Protein AF-A0A7W2YN42-F1 (afdb_monomer_lite)

Structure (mmCIF, N/CA/C/O backbone):
data_AF-A0A7W2YN42-F1
#
_entry.id   AF-A0A7W2YN42-F1
#
loop_
_atom_site.group_PDB
_atom_site.id
_atom_site.type_symbol
_atom_site.label_atom_id
_atom_site.label_alt_id
_atom_site.label_comp_id
_atom_site.label_asym_id
_atom_site.label_entity_id
_atom_site.label_seq_id
_atom_site.pdbx_PDB_ins_code
_atom_site.Cartn_x
_atom_site.Cartn_y
_atom_site.Cartn_z
_atom_site.occupancy
_atom_site.B_iso_or_equiv
_atom_site.auth_seq_id
_atom_site.auth_comp_id
_atom_site.auth_asym_id
_atom_site.auth_atom_id
_atom_site.pdbx_PDB_model_num
ATOM 1 N N . MET A 1 1 ? -13.708 -13.237 21.641 1.00 60.94 1 MET A N 1
ATOM 2 C CA . MET A 1 1 ? -12.324 -12.948 21.205 1.00 60.94 1 MET A CA 1
ATOM 3 C C . MET A 1 1 ? -11.367 -13.890 21.914 1.00 60.94 1 MET A C 1
ATOM 5 O O . MET A 1 1 ? -11.471 -14.045 23.127 1.00 60.94 1 MET A O 1
ATOM 9 N N . THR A 1 2 ? -10.473 -14.535 21.167 1.00 72.62 2 THR A N 1
ATOM 10 C CA . THR A 1 2 ? -9.442 -15.431 21.711 1.00 72.62 2 THR A CA 1
ATOM 11 C C . THR A 1 2 ? -8.391 -14.624 22.476 1.00 72.62 2 THR A C 1
ATOM 13 O O . THR A 1 2 ? -8.043 -13.510 22.084 1.00 72.62 2 THR A O 1
ATOM 16 N N . ARG A 1 3 ? -7.863 -15.159 23.585 1.00 79.06 3 ARG A N 1
ATOM 17 C CA . ARG A 1 3 ? -6.838 -14.472 24.390 1.00 79.06 3 ARG A CA 1
ATOM 18 C C . ARG A 1 3 ? -5.620 -14.130 23.519 1.00 79.06 3 ARG A C 1
ATOM 20 O O . ARG A 1 3 ? -5.028 -15.018 22.915 1.00 79.06 3 ARG A O 1
ATOM 27 N N . GLY A 1 4 ? -5.233 -12.854 23.487 1.00 84.88 4 GLY A N 1
ATOM 28 C CA . GLY A 1 4 ? -4.108 -12.361 22.676 1.00 84.88 4 GLY A CA 1
ATOM 29 C C . GLY A 1 4 ? -4.480 -11.862 21.274 1.00 84.88 4 GLY A C 1
ATOM 30 O O . GLY A 1 4 ? -3.581 -11.451 20.536 1.00 84.88 4 GLY A O 1
ATOM 31 N N . TYR A 1 5 ? -5.771 -11.854 20.937 1.00 90.38 5 TYR A N 1
ATOM 32 C CA . TYR A 1 5 ? -6.314 -11.315 19.692 1.00 90.38 5 TYR A CA 1
ATOM 33 C C . TYR A 1 5 ? -7.274 -10.153 19.971 1.00 90.38 5 TYR A C 1
ATOM 35 O O . TYR A 1 5 ? -7.865 -10.067 21.049 1.00 90.38 5 TYR A O 1
ATOM 43 N N . THR A 1 6 ? -7.408 -9.256 19.001 1.00 91.00 6 THR A N 1
ATOM 44 C CA . THR A 1 6 ? -8.290 -8.084 19.032 1.00 91.00 6 THR A CA 1
ATOM 45 C C . THR A 1 6 ? -8.977 -7.916 17.682 1.00 91.00 6 THR A C 1
ATOM 47 O O . THR A 1 6 ? -8.509 -8.441 16.673 1.00 91.00 6 THR A O 1
ATOM 50 N N . SER A 1 7 ? -10.057 -7.145 17.657 1.00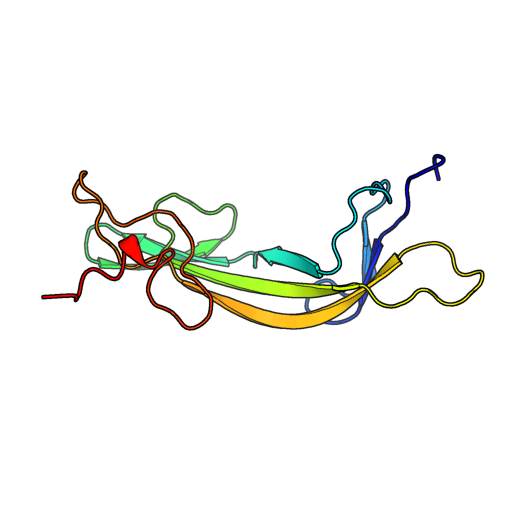 92.56 7 SER A N 1
ATOM 51 C CA . SER A 1 7 ? -10.547 -6.519 16.433 1.00 92.56 7 SER A CA 1
ATOM 52 C C . SER A 1 7 ? -9.828 -5.190 16.184 1.00 92.56 7 SER A C 1
ATOM 54 O O . SER A 1 7 ? -9.358 -4.542 17.129 1.00 92.56 7 SER A O 1
ATOM 56 N N . ILE A 1 8 ? -9.736 -4.792 14.918 1.00 94.19 8 ILE A N 1
ATOM 57 C CA . ILE A 1 8 ? -9.345 -3.456 14.472 1.00 94.19 8 ILE A CA 1
ATOM 58 C C . ILE A 1 8 ? -10.569 -2.781 13.867 1.00 94.19 8 ILE A C 1
ATOM 60 O O . ILE A 1 8 ? -11.186 -3.360 12.982 1.00 94.19 8 ILE A O 1
ATOM 64 N N . THR A 1 9 ? -10.879 -1.556 14.279 1.00 95.19 9 THR A N 1
ATOM 65 C CA . THR A 1 9 ? -11.880 -0.710 13.615 1.00 95.19 9 THR A CA 1
ATOM 66 C C . THR A 1 9 ? -11.174 0.413 12.871 1.00 95.19 9 THR A C 1
ATOM 68 O O . THR A 1 9 ? -10.413 1.174 13.476 1.00 95.19 9 THR A O 1
ATOM 71 N N . LEU A 1 10 ? -11.438 0.531 11.572 1.00 96.12 10 LEU A N 1
ATOM 72 C CA . LEU A 1 10 ? -10.942 1.628 10.748 1.00 96.12 10 LEU A CA 1
ATOM 73 C C . LEU A 1 10 ? -11.896 2.822 10.839 1.00 96.12 10 LEU A C 1
ATOM 75 O O . LEU A 1 10 ? -13.110 2.664 10.719 1.00 96.12 10 LEU A O 1
ATOM 79 N N . LYS A 1 11 ? -11.342 4.016 11.054 1.00 95.62 11 LYS A N 1
ATOM 80 C CA . LYS A 1 11 ? -12.093 5.275 11.101 1.00 95.62 11 LYS A CA 1
ATOM 81 C C . LYS A 1 11 ? -11.576 6.271 10.072 1.00 95.62 11 LYS A C 1
ATOM 83 O O . LYS A 1 11 ? -10.372 6.496 9.974 1.00 95.62 11 LYS A O 1
ATOM 88 N N . GLY A 1 12 ? -12.493 6.908 9.356 1.00 94.31 12 GLY A N 1
ATOM 89 C CA . GLY A 1 12 ? -12.211 7.841 8.272 1.00 94.31 12 GLY A CA 1
ATOM 90 C C . GLY A 1 12 ? -11.709 7.166 6.992 1.00 94.31 12 GLY A C 1
ATOM 91 O O . GLY A 1 12 ? -11.543 5.949 6.904 1.00 94.31 12 GLY A O 1
ATOM 92 N N . GLY A 1 13 ? -11.447 7.984 5.972 1.00 92.19 13 GLY A N 1
ATOM 93 C CA . GLY A 1 13 ? -10.952 7.510 4.682 1.00 92.19 13 GLY A CA 1
ATOM 94 C C . GLY A 1 13 ? -11.946 6.608 3.941 1.00 92.19 13 GLY A C 1
ATOM 95 O O . GLY A 1 13 ? -13.152 6.640 4.167 1.00 92.19 13 GLY A O 1
ATOM 96 N N . LYS A 1 14 ? -11.429 5.801 3.008 1.00 90.12 14 LYS A N 1
ATOM 97 C CA . LYS A 1 14 ? -12.253 4.948 2.133 1.00 90.12 14 LYS A CA 1
ATOM 98 C C . LYS A 1 14 ? -12.804 3.696 2.834 1.00 90.12 14 LYS A C 1
ATOM 100 O O . LYS A 1 14 ? -13.761 3.108 2.342 1.00 90.12 14 LYS A O 1
ATOM 105 N N . LYS A 1 15 ? -12.186 3.269 3.939 1.00 92.44 15 LYS A N 1
ATOM 106 C CA . LYS A 1 15 ? -12.543 2.045 4.677 1.00 92.44 15 LYS A CA 1
ATOM 107 C C . LYS A 1 15 ? -13.209 2.342 6.027 1.00 92.44 15 LYS A C 1
ATOM 109 O O . LYS A 1 15 ? -13.120 1.533 6.944 1.00 92.44 15 LYS A O 1
ATOM 114 N N . ASP A 1 16 ? -13.834 3.509 6.163 1.00 95.38 16 ASP A N 1
ATOM 115 C CA . ASP A 1 16 ? -14.508 3.900 7.401 1.00 95.38 16 ASP A CA 1
ATOM 116 C C . ASP A 1 16 ? -15.554 2.859 7.831 1.00 95.38 16 ASP A C 1
ATOM 118 O O . ASP A 1 16 ? -16.347 2.378 7.020 1.00 95.38 16 ASP A O 1
ATOM 122 N N . GLY A 1 17 ? -15.522 2.490 9.112 1.00 93.81 17 GLY A N 1
ATOM 123 C CA . GLY A 1 17 ? -16.422 1.501 9.704 1.00 93.81 17 GLY A CA 1
ATOM 124 C C . GLY A 1 17 ? -16.041 0.038 9.452 1.00 93.81 17 GLY A C 1
ATOM 125 O O . GLY A 1 17 ? -16.696 -0.850 9.996 1.00 93.81 17 GLY A O 1
ATOM 126 N N . GLU A 1 18 ? -14.991 -0.246 8.675 1.00 95.50 18 GLU A N 1
ATOM 127 C CA . GLU A 1 18 ? -14.526 -1.617 8.449 1.00 95.50 18 GLU A CA 1
ATOM 128 C C . GLU A 1 18 ? -13.913 -2.203 9.730 1.00 95.50 18 GLU A C 1
ATOM 130 O O . GLU A 1 18 ? -13.111 -1.558 10.415 1.00 95.50 18 GLU A O 1
ATOM 135 N N . ILE A 1 19 ? -14.296 -3.443 10.047 1.00 94.62 19 ILE A N 1
ATOM 136 C CA . ILE A 1 19 ? -13.804 -4.185 11.207 1.00 94.62 19 ILE A CA 1
ATOM 137 C C . ILE A 1 19 ? -12.997 -5.386 10.717 1.00 94.62 19 ILE A C 1
ATOM 139 O O . ILE A 1 19 ? -13.491 -6.200 9.939 1.00 94.62 19 ILE A O 1
ATOM 143 N N . ILE A 1 20 ? -11.753 -5.489 11.181 1.00 93.06 20 ILE A N 1
ATOM 144 C CA . ILE A 1 20 ? -10.863 -6.621 10.919 1.00 93.06 20 ILE A CA 1
ATOM 145 C C . ILE A 1 20 ? -10.716 -7.398 12.221 1.00 93.06 20 ILE A C 1
ATOM 147 O O . ILE A 1 20 ? -10.066 -6.936 13.159 1.00 93.06 20 ILE A O 1
ATOM 151 N N . ASP A 1 21 ? -11.340 -8.566 12.285 1.00 92.12 21 ASP A N 1
ATOM 152 C CA . ASP A 1 21 ? -11.317 -9.426 13.464 1.00 92.12 21 ASP A CA 1
ATOM 153 C C . ASP A 1 21 ? -10.078 -10.332 13.517 1.00 92.12 21 ASP A C 1
ATOM 155 O O . ASP A 1 21 ? -9.334 -10.479 12.549 1.00 92.12 21 ASP A O 1
ATOM 159 N N . ASP A 1 22 ? -9.873 -10.948 14.682 1.00 89.56 22 ASP A N 1
ATOM 160 C CA . ASP A 1 22 ? -8.840 -11.960 14.939 1.00 89.56 22 ASP A CA 1
ATOM 161 C C . ASP A 1 22 ? -7.403 -11.510 14.608 1.00 89.56 22 ASP A C 1
ATOM 163 O O . ASP A 1 22 ? -6.562 -12.272 14.128 1.00 89.56 22 ASP A O 1
ATOM 167 N N . VAL A 1 23 ? -7.080 -10.253 14.921 1.00 90.00 23 VAL A N 1
ATOM 168 C CA . VAL A 1 23 ? -5.728 -9.716 14.748 1.00 90.00 23 VAL A CA 1
ATOM 169 C C . VAL A 1 23 ? -4.896 -9.926 16.008 1.00 90.00 23 VAL A C 1
ATOM 171 O O . VAL A 1 23 ? -5.308 -9.591 17.118 1.00 90.00 23 VAL A O 1
ATOM 174 N N . SER A 1 24 ? -3.682 -10.455 15.852 1.00 89.44 24 SER A N 1
ATOM 175 C CA . SER A 1 24 ? -2.774 -10.683 16.979 1.00 89.44 24 SER A CA 1
ATOM 176 C C . SER A 1 24 ? -2.268 -9.374 17.592 1.00 89.44 24 SER A C 1
ATOM 178 O O . SER A 1 24 ? -1.617 -8.570 16.925 1.00 89.44 24 SER A O 1
ATOM 180 N N . LEU A 1 25 ? -2.452 -9.213 18.906 1.00 85.19 25 LEU A N 1
ATOM 181 C CA . LEU A 1 25 ? -1.974 -8.042 19.652 1.00 85.19 25 LEU A CA 1
ATOM 182 C C . LEU A 1 25 ? -0.441 -7.948 19.727 1.00 85.19 25 LEU A C 1
ATOM 184 O O . LEU A 1 25 ? 0.100 -6.852 19.833 1.00 85.19 25 LEU A O 1
ATOM 188 N N . ARG A 1 26 ? 0.280 -9.078 19.671 1.00 85.62 26 ARG A N 1
ATOM 189 C CA . ARG A 1 26 ? 1.747 -9.112 19.865 1.00 85.62 26 ARG A CA 1
ATOM 190 C C . ARG A 1 26 ? 2.544 -8.444 18.746 1.00 85.62 26 ARG A C 1
ATOM 192 O O . ARG A 1 26 ? 3.697 -8.093 18.967 1.00 85.62 26 ARG A O 1
ATOM 199 N N . LYS A 1 27 ? 1.974 -8.349 17.546 1.00 82.56 27 LYS A N 1
ATOM 200 C CA . LYS A 1 27 ? 2.647 -7.825 16.346 1.00 82.56 27 LYS A CA 1
ATOM 201 C C . LYS A 1 27 ? 1.828 -6.740 15.660 1.00 82.56 27 LYS A C 1
ATOM 203 O O . LYS A 1 27 ? 2.020 -6.501 14.473 1.00 82.56 27 LYS A O 1
ATOM 208 N N . LEU A 1 28 ? 0.895 -6.131 16.386 1.00 87.50 28 LEU A N 1
ATOM 209 C CA . LEU A 1 28 ? 0.052 -5.092 15.827 1.00 87.50 28 LEU A CA 1
ATOM 210 C C . LEU A 1 28 ? 0.900 -3.822 15.637 1.00 87.50 28 LEU A C 1
ATOM 212 O O . LEU A 1 28 ? 1.342 -3.266 16.645 1.00 87.50 28 LEU A O 1
ATOM 216 N N . PRO A 1 29 ? 1.170 -3.393 14.390 1.00 91.94 29 PRO A N 1
ATOM 217 C CA . PRO A 1 29 ? 2.006 -2.228 14.131 1.00 91.94 29 PRO A CA 1
ATOM 218 C C . PRO A 1 29 ? 1.276 -0.937 14.515 1.00 91.94 29 PRO A C 1
ATOM 220 O O . PRO A 1 29 ? 0.051 -0.917 14.623 1.00 91.94 29 PRO A O 1
ATOM 223 N N . ASP A 1 30 ? 2.020 0.157 14.658 1.00 93.50 30 ASP A N 1
ATOM 224 C CA . ASP A 1 30 ? 1.429 1.473 14.932 1.00 93.50 30 ASP A CA 1
ATOM 225 C C . ASP A 1 30 ? 0.754 2.084 13.700 1.00 93.50 30 ASP A C 1
ATOM 227 O O . ASP A 1 30 ? -0.095 2.954 13.834 1.00 93.50 30 ASP A O 1
ATOM 231 N N . ALA A 1 31 ? 1.078 1.605 12.497 1.00 94.31 31 ALA A N 1
ATOM 232 C CA . ALA A 1 31 ? 0.420 2.011 11.265 1.00 94.31 31 ALA A CA 1
ATOM 233 C C . ALA A 1 31 ? 0.163 0.813 10.350 1.00 94.31 31 ALA A C 1
ATOM 235 O O . ALA A 1 31 ? 0.973 -0.112 10.258 1.00 94.31 31 ALA A O 1
ATOM 236 N N . ILE A 1 32 ? -0.961 0.863 9.644 1.00 94.62 32 ILE A N 1
ATOM 237 C CA . ILE A 1 32 ? -1.355 -0.101 8.615 1.00 94.62 32 ILE A CA 1
ATOM 238 C C . ILE A 1 32 ? -1.716 0.648 7.338 1.00 94.62 32 ILE A C 1
ATOM 240 O O . ILE A 1 32 ? -2.127 1.809 7.371 1.00 94.62 32 ILE A O 1
ATOM 244 N N . SER A 1 33 ? -1.560 -0.013 6.197 1.00 94.25 33 SER A N 1
ATOM 245 C CA . SER A 1 33 ? -1.903 0.571 4.908 1.00 94.25 33 SER A CA 1
ATOM 246 C C . SER A 1 33 ? -2.670 -0.403 4.031 1.00 94.25 33 SER A C 1
ATOM 248 O O . SER A 1 33 ? -2.466 -1.617 4.079 1.00 94.25 33 SER A O 1
ATOM 250 N N . PHE A 1 34 ? -3.558 0.156 3.215 1.00 93.25 34 PHE A N 1
ATOM 251 C CA . PHE A 1 34 ? -4.356 -0.588 2.251 1.00 93.25 34 PHE A CA 1
ATOM 252 C C . PHE A 1 34 ? -4.159 0.005 0.867 1.00 93.25 34 PHE A C 1
ATOM 254 O O . PHE A 1 34 ? -4.332 1.210 0.669 1.00 93.25 34 PHE A O 1
ATOM 261 N N . ASN A 1 35 ? -3.818 -0.845 -0.097 1.00 92.50 35 ASN A N 1
ATOM 262 C CA . ASN A 1 35 ? -3.723 -0.429 -1.488 1.00 92.50 35 ASN A CA 1
ATOM 263 C C . ASN A 1 35 ? -5.109 -0.045 -2.011 1.00 92.50 35 ASN A C 1
ATOM 265 O O . ASN A 1 35 ? -6.113 -0.689 -1.696 1.00 92.50 35 ASN A O 1
ATOM 269 N N . SER A 1 36 ? -5.143 0.984 -2.847 1.00 88.38 36 SER A N 1
ATOM 270 C CA . SER A 1 36 ? -6.322 1.313 -3.636 1.00 88.38 36 SER A CA 1
ATOM 271 C C . SER A 1 36 ? -6.659 0.172 -4.594 1.00 88.38 36 SER A C 1
ATOM 273 O O . SER A 1 36 ? -5.792 -0.587 -5.022 1.00 88.38 36 SER A O 1
ATOM 275 N N . GLU A 1 37 ? -7.934 0.072 -4.967 1.00 89.00 37 GLU A N 1
ATOM 276 C CA . GLU A 1 37 ? -8.413 -0.926 -5.935 1.00 89.00 37 GLU A CA 1
ATOM 277 C C . GLU A 1 37 ? -7.804 -0.757 -7.329 1.00 89.00 37 GLU A C 1
ATOM 279 O O . GLU A 1 37 ? -7.795 -1.712 -8.105 1.00 89.00 37 GLU A O 1
ATOM 284 N N . CYS A 1 38 ? -7.343 0.452 -7.652 1.00 92.88 38 CYS A N 1
ATOM 285 C CA . CYS A 1 38 ? -6.780 0.788 -8.947 1.00 92.88 38 CYS A CA 1
ATOM 286 C C . CYS A 1 38 ? -5.289 1.103 -8.835 1.00 92.88 38 CYS A C 1
ATOM 288 O O . CYS A 1 38 ? -4.826 1.664 -7.840 1.00 92.88 38 CYS A O 1
ATOM 290 N N . TYR A 1 39 ? -4.556 0.779 -9.893 1.00 95.88 39 TYR A N 1
ATOM 291 C CA . TYR A 1 39 ? -3.150 1.118 -10.059 1.00 95.88 39 TYR A CA 1
ATOM 292 C C . TYR A 1 39 ? -2.871 1.503 -11.512 1.00 95.88 39 TYR A C 1
ATOM 294 O O . TYR A 1 39 ? -3.564 1.071 -12.432 1.00 95.88 39 TYR A O 1
ATOM 302 N N . PHE A 1 40 ? -1.835 2.301 -11.733 1.00 95.62 40 PHE A N 1
ATOM 303 C CA . PHE A 1 40 ? -1.324 2.597 -13.062 1.00 95.62 40 PHE A CA 1
ATOM 304 C C . PHE A 1 40 ? -0.323 1.520 -13.465 1.00 95.62 40 PHE A C 1
ATOM 306 O O . PHE A 1 40 ? 0.578 1.188 -12.694 1.00 95.62 40 PHE A O 1
ATOM 313 N N . ALA A 1 41 ? -0.459 0.974 -14.667 1.00 95.06 41 ALA A N 1
ATOM 314 C CA . ALA A 1 41 ? 0.482 0.035 -15.261 1.00 95.06 41 ALA A CA 1
ATOM 315 C C . ALA A 1 41 ? 1.173 0.670 -16.466 1.00 95.06 41 ALA A C 1
ATOM 317 O O . ALA A 1 41 ? 0.540 1.410 -17.215 1.00 95.06 41 ALA A O 1
ATOM 318 N N . LYS A 1 42 ? 2.454 0.351 -16.658 1.00 93.38 42 LYS A N 1
ATOM 319 C CA . LYS A 1 42 ? 3.246 0.765 -17.814 1.00 93.38 42 LYS A CA 1
ATOM 320 C C . LYS A 1 42 ? 3.495 -0.424 -18.732 1.00 93.38 42 LYS A C 1
ATOM 322 O O . LYS A 1 42 ? 4.116 -1.405 -18.319 1.00 93.38 42 LYS A O 1
ATOM 327 N N . SER A 1 43 ? 3.017 -0.340 -19.967 1.00 88.38 43 SER A N 1
ATOM 328 C CA . SER A 1 43 ? 3.291 -1.327 -21.010 1.00 88.38 43 SER A CA 1
ATOM 329 C C . SER A 1 43 ? 4.676 -1.121 -21.634 1.00 88.38 43 SER A C 1
ATOM 331 O O . SER A 1 43 ? 5.353 -0.115 -21.409 1.00 88.38 43 SER A O 1
ATOM 333 N N . ASN A 1 44 ? 5.127 -2.110 -22.411 1.00 82.62 44 ASN A N 1
ATOM 334 C CA . ASN A 1 44 ? 6.468 -2.128 -23.009 1.00 82.62 44 ASN A CA 1
ATOM 335 C C . ASN A 1 44 ? 6.715 -0.986 -24.011 1.00 82.62 44 ASN A C 1
ATOM 337 O O . ASN A 1 44 ? 7.857 -0.584 -24.203 1.00 82.62 44 ASN A O 1
ATOM 341 N N . ASP A 1 45 ? 5.656 -0.469 -24.630 1.00 85.00 45 ASP A N 1
ATOM 342 C CA . ASP A 1 45 ? 5.664 0.688 -25.536 1.00 85.00 45 ASP A CA 1
ATOM 343 C C . ASP A 1 45 ? 5.685 2.039 -24.794 1.00 85.00 45 ASP A C 1
ATOM 345 O O . ASP A 1 45 ? 5.764 3.093 -25.417 1.00 85.00 45 ASP A O 1
ATOM 349 N N . GLY A 1 46 ? 5.646 2.021 -23.458 1.00 83.06 46 GLY A N 1
ATOM 350 C CA . GLY A 1 46 ? 5.669 3.212 -22.619 1.00 83.06 46 GLY A CA 1
ATOM 351 C C . GLY A 1 46 ? 4.294 3.788 -22.289 1.00 83.06 46 GLY A C 1
ATOM 352 O O . GLY A 1 46 ? 4.242 4.729 -21.494 1.00 83.06 46 GLY A O 1
ATOM 353 N N . ASN A 1 47 ? 3.207 3.217 -22.818 1.00 92.50 47 ASN A N 1
ATOM 354 C CA . ASN A 1 47 ? 1.852 3.660 -22.505 1.00 92.50 47 ASN A CA 1
ATOM 355 C C . ASN A 1 47 ? 1.489 3.373 -21.039 1.00 92.50 47 ASN A C 1
ATOM 357 O O . ASN A 1 47 ? 1.898 2.366 -20.456 1.00 92.50 47 ASN A O 1
ATOM 361 N N . ILE A 1 48 ? 0.710 4.279 -20.440 1.00 94.50 48 ILE A N 1
ATOM 362 C CA . ILE A 1 48 ? 0.181 4.138 -19.081 1.00 94.50 48 ILE A CA 1
ATOM 363 C C . ILE A 1 48 ? -1.308 3.821 -19.157 1.00 94.50 48 ILE A C 1
ATOM 365 O O . ILE A 1 48 ? -2.066 4.522 -19.820 1.00 94.50 48 ILE A O 1
ATOM 369 N N . SER A 1 49 ? -1.733 2.767 -18.465 1.00 95.19 49 SER A N 1
ATOM 370 C CA . SER A 1 49 ? -3.138 2.358 -18.365 1.00 95.19 49 SER A CA 1
ATOM 371 C C . SER A 1 49 ? -3.566 2.236 -16.909 1.00 95.19 49 SER A C 1
ATOM 373 O O . SER A 1 49 ? -2.770 1.849 -16.053 1.00 95.19 49 SER A O 1
ATOM 375 N N . ILE A 1 50 ? -4.831 2.544 -16.626 1.00 95.62 50 ILE A N 1
ATOM 376 C CA . ILE A 1 50 ? -5.437 2.318 -15.31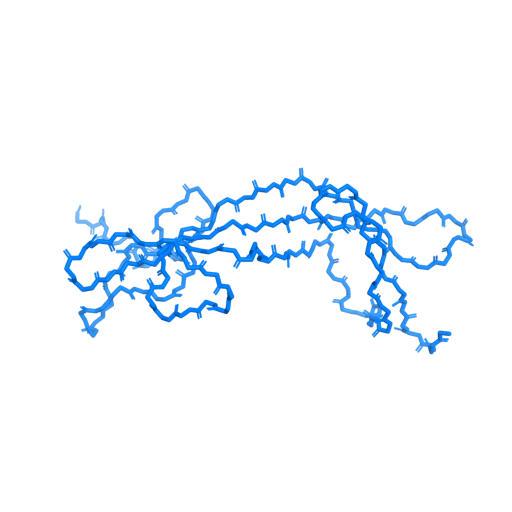0 1.00 95.62 50 ILE A CA 1
ATOM 377 C C . ILE A 1 50 ? -5.940 0.878 -15.263 1.00 95.62 50 ILE A C 1
ATOM 379 O O . ILE A 1 50 ? -6.744 0.462 -16.093 1.00 95.62 50 ILE A O 1
ATOM 383 N N . MET A 1 51 ? -5.475 0.132 -14.270 1.00 94.75 51 MET A N 1
ATOM 384 C CA . MET A 1 51 ? -5.842 -1.256 -14.022 1.00 94.75 51 MET A CA 1
ATOM 385 C C . MET A 1 51 ? -6.580 -1.356 -12.689 1.00 94.75 51 MET A C 1
ATOM 387 O O . MET A 1 51 ? -6.295 -0.596 -11.765 1.00 94.75 51 MET A O 1
ATOM 391 N N . LYS A 1 52 ? -7.505 -2.313 -12.576 1.00 93.62 52 LYS A N 1
ATOM 392 C CA . LYS A 1 52 ? -8.225 -2.625 -11.335 1.00 93.62 52 LYS A CA 1
ATOM 393 C C . LYS A 1 52 ? -7.849 -4.024 -10.844 1.00 93.62 52 LYS A C 1
ATOM 395 O O . LYS A 1 52 ? -7.777 -4.951 -11.646 1.00 93.62 52 LYS A O 1
ATOM 400 N N . GLY A 1 53 ? -7.661 -4.185 -9.535 1.00 89.88 53 GLY A N 1
ATOM 401 C CA . GLY A 1 53 ? -7.383 -5.469 -8.888 1.00 89.88 53 GLY A CA 1
ATOM 402 C C . GLY A 1 53 ? -5.933 -5.623 -8.425 1.00 89.88 53 GLY A C 1
ATOM 403 O O . GLY A 1 53 ? -5.289 -4.660 -8.015 1.00 89.88 53 GLY A O 1
ATOM 404 N N . SER A 1 54 ? -5.427 -6.857 -8.431 1.00 88.88 54 SER A N 1
ATOM 405 C CA . SER A 1 54 ? -4.095 -7.188 -7.911 1.00 88.88 54 SER A CA 1
ATOM 406 C C . SER A 1 54 ? -2.967 -6.565 -8.740 1.00 88.88 54 SER A C 1
ATOM 408 O O . SER A 1 54 ? -3.013 -6.581 -9.969 1.00 88.88 54 SER A O 1
ATOM 410 N N . LEU A 1 55 ? -1.914 -6.076 -8.073 1.00 90.31 55 LEU A N 1
ATOM 411 C CA . LEU A 1 55 ? -0.761 -5.482 -8.753 1.00 90.31 55 LEU A CA 1
ATOM 412 C C . LEU A 1 55 ? -0.027 -6.503 -9.633 1.00 90.31 55 LEU A C 1
ATOM 414 O O . LEU A 1 55 ? 0.635 -7.418 -9.144 1.00 90.31 55 LEU A O 1
ATOM 418 N N . SER A 1 56 ? -0.082 -6.290 -10.945 1.00 91.06 56 SER A N 1
ATOM 419 C CA . SER A 1 56 ? 0.782 -6.975 -11.915 1.00 91.06 56 SER A CA 1
ATOM 420 C C . SER A 1 56 ? 2.239 -6.499 -11.829 1.00 91.06 56 SER A C 1
ATOM 422 O O . SER A 1 56 ? 2.501 -5.398 -11.358 1.00 91.06 56 SER A O 1
ATOM 424 N N . SER A 1 57 ? 3.191 -7.236 -12.410 1.00 90.38 57 SER A N 1
ATOM 425 C CA . SER A 1 57 ? 4.598 -6.803 -12.544 1.00 90.38 57 SER A CA 1
ATOM 426 C C . SER A 1 57 ? 4.808 -5.571 -13.441 1.00 90.38 57 SER A C 1
ATOM 428 O O . SER A 1 57 ? 5.903 -5.002 -13.462 1.00 90.38 57 SER A O 1
ATOM 430 N N . LEU A 1 58 ? 3.775 -5.144 -14.170 1.00 92.31 58 LEU A N 1
ATOM 431 C CA . LEU A 1 58 ? 3.770 -3.945 -15.008 1.00 92.31 58 LEU A CA 1
ATOM 432 C C . LEU A 1 58 ? 3.338 -2.691 -14.247 1.00 92.31 58 LEU A C 1
ATOM 434 O O . LEU A 1 58 ? 3.249 -1.622 -14.841 1.00 92.31 58 LEU A O 1
ATOM 438 N N . TRP A 1 59 ? 3.057 -2.794 -12.947 1.00 94.69 59 TRP A N 1
ATOM 439 C CA . TRP A 1 59 ? 2.660 -1.640 -12.153 1.00 94.69 59 TRP A CA 1
ATOM 440 C C . TRP A 1 59 ? 3.708 -0.517 -12.232 1.00 94.69 59 TRP A C 1
ATOM 442 O O . TRP A 1 59 ? 4.917 -0.766 -12.312 1.00 94.69 59 TRP A O 1
ATOM 452 N N . HIS A 1 60 ? 3.224 0.716 -12.233 1.00 94.38 60 HIS A N 1
ATOM 453 C CA . HIS A 1 60 ? 4.003 1.943 -12.303 1.00 94.38 60 HIS A CA 1
ATOM 454 C C . HIS A 1 60 ? 3.804 2.790 -11.049 1.00 94.38 60 HIS A C 1
ATOM 456 O O . HIS A 1 60 ? 4.784 3.182 -10.420 1.00 94.38 60 HIS A O 1
ATOM 462 N N . SER A 1 61 ? 2.552 3.025 -10.667 1.00 95.00 61 SER A N 1
ATOM 463 C CA . SER A 1 61 ? 2.200 3.704 -9.426 1.00 95.00 61 SER A CA 1
ATOM 464 C C . SER A 1 61 ? 0.829 3.256 -8.931 1.00 95.00 61 SER A C 1
ATOM 466 O O . SER A 1 61 ? 0.022 2.715 -9.688 1.00 95.00 61 SER A 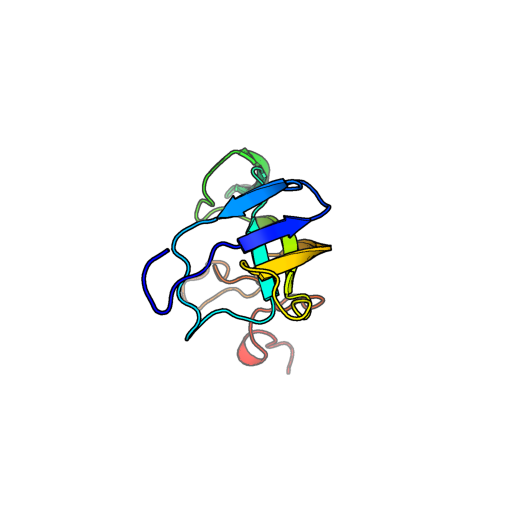O 1
ATOM 468 N N . TYR A 1 62 ? 0.576 3.427 -7.642 1.00 95.69 62 TYR A N 1
ATOM 469 C CA . TYR A 1 62 ? -0.717 3.169 -7.013 1.00 95.69 62 TYR A CA 1
ATOM 470 C C . TYR A 1 62 ? -0.848 4.017 -5.756 1.00 95.69 62 TYR A C 1
ATOM 472 O O . TYR A 1 62 ? 0.158 4.405 -5.171 1.00 95.69 62 TYR A O 1
ATOM 480 N N . SER A 1 63 ? -2.070 4.265 -5.305 1.00 94.12 63 SER A N 1
ATOM 481 C CA . SER A 1 63 ? -2.295 5.005 -4.064 1.00 94.12 63 SER A CA 1
ATOM 482 C C . SER A 1 63 ? -2.545 4.042 -2.903 1.00 94.12 63 SER A C 1
ATOM 484 O O . SER A 1 63 ? -3.199 3.007 -3.065 1.00 94.12 63 SER A O 1
ATOM 486 N N . VAL A 1 64 ? -2.051 4.376 -1.715 1.00 94.94 64 VAL A N 1
ATOM 487 C CA . VAL A 1 64 ? -2.302 3.649 -0.465 1.00 94.94 64 VAL A CA 1
ATOM 488 C C . VAL A 1 64 ? -3.007 4.547 0.534 1.00 94.94 64 VAL A C 1
ATOM 490 O O . VAL A 1 64 ? -2.660 5.714 0.681 1.00 94.94 64 VAL A O 1
ATOM 493 N N . HIS A 1 65 ? -3.975 3.992 1.251 1.00 95.12 65 HIS A N 1
ATOM 494 C CA . HIS A 1 65 ? -4.603 4.651 2.389 1.00 95.12 65 HIS A CA 1
ATOM 495 C C . HIS A 1 65 ? -3.873 4.223 3.657 1.00 95.12 65 HIS A C 1
ATOM 497 O O . HIS A 1 65 ? -3.793 3.023 3.933 1.00 95.12 65 HIS A O 1
ATOM 503 N N . ILE A 1 66 ? -3.328 5.183 4.398 1.00 95.81 66 ILE A N 1
ATOM 504 C CA . ILE A 1 66 ? -2.551 4.940 5.615 1.00 95.81 66 ILE A CA 1
ATOM 505 C C . ILE A 1 66 ? -3.421 5.263 6.823 1.00 95.81 66 ILE A C 1
ATOM 507 O O . ILE A 1 66 ? -4.023 6.334 6.895 1.00 95.81 66 ILE A O 1
ATOM 511 N N . TYR A 1 67 ? -3.448 4.338 7.777 1.00 97.06 67 TYR A N 1
ATOM 512 C CA . TYR A 1 67 ? -4.134 4.494 9.049 1.00 97.06 67 TYR A CA 1
ATOM 513 C C . TYR A 1 67 ? -3.132 4.312 10.186 1.00 97.06 67 TYR A C 1
ATOM 515 O O . TYR A 1 67 ? -2.262 3.441 10.105 1.00 97.06 67 TYR A O 1
ATOM 523 N N . SER A 1 68 ? -3.268 5.095 11.251 1.00 96.81 68 SER A N 1
ATOM 524 C CA . SER A 1 68 ? -2.461 4.951 12.464 1.00 96.81 68 SER A CA 1
ATOM 525 C C . SER A 1 68 ? -3.306 4.513 13.632 1.00 96.81 68 SER A C 1
ATOM 527 O O . SER A 1 68 ? -4.452 4.926 13.793 1.00 96.81 68 SER A O 1
ATOM 529 N N . LYS A 1 69 ? -2.694 3.689 14.468 1.00 94.81 69 LYS A N 1
ATOM 530 C CA . LYS A 1 69 ? -3.241 3.227 15.723 1.00 94.81 69 LYS A CA 1
ATOM 531 C C . L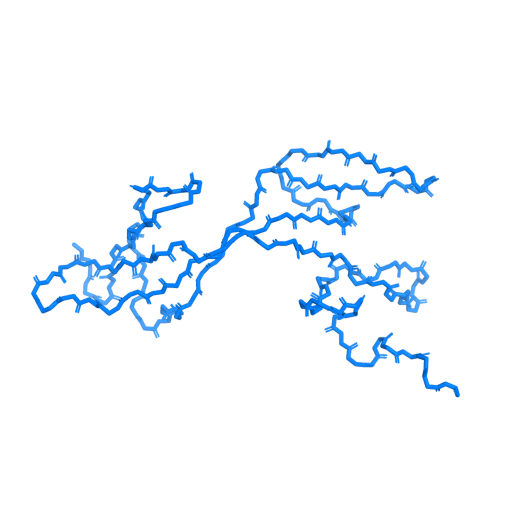YS A 1 69 ? -3.484 4.417 16.639 1.00 94.81 69 LYS A C 1
ATOM 533 O O . LYS A 1 69 ? -2.609 5.264 16.817 1.00 94.81 69 LYS A O 1
ATOM 538 N N . VAL A 1 70 ? -4.667 4.444 17.229 1.00 93.06 70 VAL A N 1
ATOM 539 C CA . VAL A 1 70 ? -5.047 5.406 18.260 1.00 93.06 70 VAL A CA 1
ATOM 540 C C . VAL A 1 70 ? -4.866 4.746 19.621 1.00 93.06 70 VAL A C 1
ATOM 542 O O . VAL A 1 70 ? -5.058 3.534 19.772 1.00 93.06 70 VAL A O 1
ATOM 545 N N . GLU A 1 71 ? -4.484 5.530 20.626 1.00 86.31 71 GLU A N 1
ATOM 546 C CA . GLU A 1 71 ? -4.488 5.046 22.002 1.00 86.31 71 GLU A CA 1
ATOM 547 C C . GLU A 1 71 ? -5.905 4.633 22.404 1.00 86.31 71 GLU A C 1
ATOM 549 O O . GLU A 1 71 ? -6.854 5.418 22.349 1.00 86.31 71 GLU A O 1
ATOM 554 N N . ASN A 1 72 ? -6.051 3.377 22.819 1.00 79.50 72 ASN A N 1
ATOM 555 C CA . ASN A 1 72 ? -7.332 2.890 23.297 1.00 79.50 72 ASN A CA 1
ATOM 556 C C . ASN A 1 72 ? -7.716 3.600 24.592 1.00 79.50 72 ASN A C 1
ATOM 558 O O . ASN A 1 72 ? -6.924 3.698 25.535 1.00 79.50 72 ASN A O 1
ATOM 562 N N . LYS A 1 73 ? -8.982 4.004 24.680 1.00 77.88 73 LYS A N 1
ATOM 563 C CA . LYS A 1 73 ? -9.557 4.447 25.945 1.00 77.88 73 LYS A CA 1
ATOM 564 C C . LYS A 1 73 ? -9.567 3.289 26.938 1.00 77.88 73 LYS A C 1
ATOM 566 O O . LYS A 1 73 ? -9.747 2.123 26.579 1.00 77.88 73 LYS A O 1
ATOM 571 N N . LYS A 1 74 ? -9.390 3.616 28.219 1.00 71.31 74 LYS A N 1
ATOM 572 C CA . LYS A 1 74 ? -9.485 2.624 29.295 1.00 71.31 74 LYS A CA 1
ATOM 573 C C . LYS A 1 74 ? -10.846 1.923 29.219 1.00 71.31 74 LYS A C 1
ATOM 575 O O . LYS A 1 74 ? -11.870 2.592 29.136 1.00 71.31 74 LYS A O 1
ATOM 580 N N . HIS A 1 75 ? -10.826 0.593 29.299 1.00 73.88 75 HIS A N 1
ATOM 581 C CA . HIS A 1 75 ? -11.998 -0.297 29.288 1.00 73.88 75 HIS A CA 1
ATOM 582 C C . HIS A 1 75 ? -12.735 -0.459 27.948 1.00 73.88 75 HIS A C 1
ATOM 584 O O . HIS A 1 75 ? -13.698 -1.222 27.901 1.00 73.88 75 HIS A O 1
ATOM 590 N N . GLU A 1 76 ? -12.274 0.159 26.857 1.00 76.31 76 GLU A N 1
ATOM 591 C CA . GLU A 1 76 ? -12.786 -0.150 25.518 1.00 76.31 76 GLU A CA 1
ATOM 592 C C . GLU A 1 76 ? -12.020 -1.336 24.910 1.00 76.31 76 GLU A C 1
ATOM 594 O O . GLU A 1 76 ? -10.789 -1.402 24.943 1.00 76.31 76 GLU A O 1
ATOM 599 N N . SER A 1 77 ? -12.764 -2.311 24.386 1.00 78.25 77 SER A N 1
ATOM 600 C CA . SER A 1 77 ? -12.215 -3.455 23.655 1.00 78.25 77 SER A CA 1
ATOM 601 C C . SER A 1 77 ? -12.072 -3.142 22.167 1.00 78.25 77 SER A C 1
ATOM 603 O O . SER A 1 77 ? -12.899 -2.422 21.615 1.00 78.25 77 SER A O 1
ATOM 605 N N . GLY A 1 78 ? -11.104 -3.770 21.501 1.00 84.69 78 GLY A N 1
ATOM 606 C CA . GLY A 1 78 ? -10.780 -3.481 20.102 1.00 84.69 78 GLY A CA 1
ATOM 607 C C . GLY A 1 78 ? -9.605 -2.514 19.993 1.00 84.69 78 GLY A C 1
ATOM 608 O O . GLY A 1 78 ? -9.094 -2.036 20.999 1.00 84.69 78 GLY A O 1
ATOM 609 N N . THR A 1 79 ? -9.124 -2.263 18.782 1.00 91.50 79 THR A N 1
ATOM 610 C CA . THR A 1 79 ? -8.103 -1.246 18.503 1.00 91.50 79 THR A CA 1
ATOM 611 C C . THR A 1 79 ? -8.591 -0.348 17.383 1.00 91.50 79 THR A C 1
ATOM 613 O O . THR A 1 79 ? -9.002 -0.839 16.336 1.00 91.50 79 THR A O 1
ATOM 616 N N . ILE A 1 80 ? -8.543 0.963 17.584 1.00 93.94 80 ILE A N 1
ATOM 617 C CA . ILE A 1 80 ? -8.960 1.920 16.559 1.00 93.94 80 ILE A CA 1
ATOM 618 C C . ILE A 1 80 ? -7.746 2.330 15.732 1.00 93.94 80 ILE A C 1
ATOM 620 O O . ILE A 1 80 ? -6.683 2.627 16.278 1.00 93.94 80 ILE A O 1
ATOM 624 N N . PHE A 1 81 ? -7.922 2.356 14.415 1.00 96.06 81 PHE A N 1
ATOM 625 C CA . PHE A 1 81 ? -6.970 2.930 13.478 1.00 96.06 81 PHE A CA 1
ATOM 626 C C . PHE A 1 81 ? -7.647 4.062 12.708 1.00 96.06 81 PHE A C 1
ATOM 628 O O . PHE A 1 81 ? -8.635 3.843 12.009 1.00 96.06 81 PHE A O 1
ATOM 635 N N . GLU A 1 82 ? -7.120 5.274 12.839 1.00 97.06 82 GLU A N 1
ATOM 636 C CA . GLU A 1 82 ? -7.646 6.465 12.176 1.00 97.06 82 GLU A CA 1
ATOM 637 C C . GLU A 1 82 ? -6.886 6.752 10.887 1.00 97.06 82 GLU A C 1
ATOM 639 O O . GLU A 1 82 ? -5.661 6.632 10.820 1.00 97.06 82 GLU A O 1
ATOM 644 N N . PHE A 1 83 ? -7.635 7.116 9.852 1.00 96.88 83 PHE A N 1
ATOM 645 C CA . PHE A 1 83 ? -7.100 7.522 8.566 1.00 96.88 83 PHE A CA 1
ATOM 646 C C . PHE A 1 83 ? -6.236 8.772 8.726 1.00 96.88 83 PHE A C 1
ATOM 648 O O . PHE A 1 83 ? -6.699 9.796 9.224 1.00 96.88 83 PHE A O 1
ATOM 655 N N . ILE A 1 84 ? -4.993 8.689 8.256 1.00 96.88 84 ILE A N 1
ATOM 656 C CA . ILE A 1 84 ? -4.073 9.826 8.221 1.00 96.88 84 ILE A CA 1
ATOM 657 C C . ILE A 1 84 ? -4.122 10.480 6.847 1.00 96.88 84 ILE A C 1
ATOM 659 O O . ILE A 1 84 ? -4.387 11.672 6.725 1.00 96.88 84 ILE A O 1
ATOM 663 N N . GLU A 1 85 ? -3.816 9.707 5.805 1.00 95.31 85 GLU A N 1
ATOM 664 C CA . GLU A 1 85 ? -3.645 10.243 4.461 1.00 95.31 85 GLU A CA 1
ATOM 665 C C . GLU A 1 85 ? -3.780 9.169 3.380 1.00 95.31 85 GLU A C 1
ATOM 667 O O . GLU A 1 85 ? -3.652 7.963 3.622 1.00 95.31 85 GLU A O 1
ATOM 672 N N . THR A 1 86 ? -3.998 9.640 2.152 1.00 94.88 86 THR A N 1
ATOM 673 C CA . THR A 1 86 ? -3.780 8.845 0.946 1.00 94.88 86 THR A CA 1
ATOM 674 C C . THR A 1 86 ? -2.446 9.259 0.356 1.00 94.88 86 THR A C 1
ATOM 676 O O . THR A 1 86 ? -2.207 10.444 0.141 1.00 94.88 86 THR A O 1
ATOM 679 N N . ARG A 1 87 ? -1.586 8.280 0.098 1.00 94.19 87 ARG A N 1
ATOM 680 C CA . ARG A 1 87 ? -0.234 8.497 -0.399 1.00 94.19 87 ARG A CA 1
ATOM 681 C C . ARG A 1 87 ? -0.039 7.779 -1.720 1.00 94.19 87 ARG A C 1
ATOM 683 O O . ARG A 1 87 ? -0.383 6.604 -1.832 1.00 94.19 87 ARG A O 1
ATOM 690 N N . ASP A 1 88 ? 0.585 8.448 -2.677 1.00 93.25 88 ASP A N 1
ATOM 691 C CA . ASP A 1 88 ? 1.005 7.803 -3.913 1.00 93.25 88 ASP A CA 1
ATOM 692 C C . ASP A 1 88 ? 2.316 7.042 -3.717 1.00 93.25 88 ASP A C 1
ATOM 694 O O . ASP A 1 88 ? 3.282 7.517 -3.113 1.00 93.25 88 ASP A O 1
ATOM 698 N N . VAL A 1 89 ? 2.323 5.814 -4.217 1.00 94.94 89 VAL A N 1
ATOM 699 C CA . VAL A 1 89 ? 3.468 4.917 -4.228 1.00 94.94 89 VAL A CA 1
ATOM 700 C C . VAL A 1 89 ? 3.918 4.761 -5.664 1.00 94.94 89 VAL A C 1
ATOM 702 O O . VAL A 1 89 ? 3.229 4.170 -6.495 1.00 94.94 89 VAL A O 1
ATOM 705 N N . GLU A 1 90 ? 5.109 5.267 -5.943 1.00 94.69 90 GLU A N 1
ATOM 706 C CA . GLU A 1 90 ? 5.751 5.137 -7.241 1.00 94.69 90 GLU A CA 1
ATOM 707 C C . GLU A 1 90 ? 6.686 3.929 -7.270 1.00 94.69 90 GLU A C 1
ATOM 709 O O . GLU A 1 90 ? 7.281 3.525 -6.263 1.00 94.69 90 GLU A O 1
ATOM 714 N N . ARG A 1 91 ? 6.847 3.338 -8.450 1.00 94.44 91 ARG A N 1
ATOM 715 C CA . ARG A 1 91 ? 7.838 2.293 -8.685 1.00 94.44 91 ARG A CA 1
ATOM 716 C C . ARG A 1 91 ? 9.235 2.886 -8.731 1.00 94.44 91 ARG A C 1
ATOM 718 O O . ARG A 1 91 ? 9.472 3.883 -9.402 1.00 94.44 91 ARG A O 1
ATOM 725 N N . CYS A 1 92 ? 10.186 2.216 -8.086 1.00 94.81 92 CYS A N 1
ATOM 726 C CA . CYS A 1 92 ? 11.586 2.614 -8.128 1.00 94.81 92 CYS A CA 1
ATOM 727 C C . CYS A 1 92 ? 12.087 2.762 -9.573 1.00 94.81 92 CYS A C 1
ATOM 729 O O . CYS A 1 92 ? 11.986 1.835 -10.375 1.00 94.81 92 CYS A O 1
ATOM 731 N N . SER A 1 93 ? 12.691 3.907 -9.885 1.00 92.75 93 SER A N 1
ATOM 732 C CA . SER A 1 93 ? 13.159 4.254 -11.234 1.00 92.75 93 SER A CA 1
ATOM 733 C C . SER A 1 93 ? 14.437 3.532 -11.672 1.00 92.75 93 SER A C 1
ATOM 735 O O . SER A 1 93 ? 14.837 3.641 -12.827 1.00 92.75 93 SER A O 1
ATOM 737 N N . ALA A 1 94 ? 15.094 2.779 -10.786 1.00 92.44 94 ALA A N 1
ATOM 738 C CA . ALA A 1 94 ? 16.351 2.117 -11.121 1.00 92.44 94 ALA A CA 1
ATOM 739 C C . ALA A 1 94 ? 16.167 0.944 -12.087 1.00 92.44 94 ALA A C 1
ATOM 741 O O . ALA A 1 94 ? 15.293 0.090 -11.905 1.00 92.44 94 ALA A O 1
ATOM 742 N N . ILE A 1 95 ? 17.072 0.864 -13.062 1.00 90.38 95 ILE A N 1
ATOM 743 C CA . ILE A 1 95 ? 17.217 -0.283 -13.954 1.00 90.38 95 ILE A CA 1
ATOM 744 C C . ILE A 1 95 ? 18.207 -1.265 -13.328 1.00 90.38 95 ILE A C 1
ATOM 746 O O . ILE A 1 95 ? 19.365 -0.937 -13.078 1.00 90.38 95 ILE A O 1
ATOM 750 N N . ILE A 1 96 ? 17.750 -2.485 -13.053 1.00 88.56 96 ILE A N 1
ATOM 751 C CA . ILE A 1 96 ? 18.589 -3.535 -12.469 1.00 88.56 96 ILE A CA 1
ATOM 752 C C . ILE A 1 96 ? 19.444 -4.221 -13.542 1.00 88.56 96 ILE A C 1
ATOM 754 O O . ILE A 1 96 ? 19.179 -4.109 -14.737 1.00 88.56 96 ILE A O 1
ATOM 758 N N . LYS A 1 97 ? 20.433 -5.024 -13.121 1.00 84.12 97 LYS A N 1
ATOM 759 C CA . LYS A 1 97 ? 21.368 -5.751 -14.013 1.00 84.12 97 LYS A CA 1
ATOM 760 C C . LYS A 1 97 ? 20.692 -6.542 -15.143 1.00 84.12 97 LYS A C 1
ATOM 762 O O . LYS A 1 97 ? 21.267 -6.698 -16.212 1.00 84.12 97 LYS A O 1
ATOM 767 N N . LYS A 1 98 ? 19.456 -7.007 -14.930 1.00 85.44 98 LYS A N 1
ATOM 768 C CA . LYS A 1 98 ? 18.628 -7.695 -15.937 1.00 85.44 98 LYS A CA 1
ATOM 769 C C . LYS A 1 98 ? 17.972 -6.748 -16.963 1.00 85.44 98 LYS A C 1
ATOM 771 O O . LYS A 1 98 ? 17.028 -7.161 -17.624 1.00 85.44 98 LYS A O 1
ATOM 776 N N . LYS A 1 99 ? 18.413 -5.487 -17.064 1.00 84.94 99 LYS A N 1
ATOM 777 C CA . LYS A 1 99 ? 17.864 -4.435 -17.946 1.00 84.94 99 LYS A CA 1
ATOM 778 C C . LYS A 1 99 ? 16.356 -4.191 -17.783 1.00 84.94 99 LYS A C 1
ATOM 780 O O . LYS A 1 99 ? 15.685 -3.753 -18.707 1.00 84.94 99 LYS A O 1
ATOM 785 N N . THR A 1 100 ? 15.820 -4.472 -16.600 1.00 87.00 100 THR A N 1
ATOM 786 C CA . THR A 1 100 ? 14.412 -4.243 -16.247 1.00 87.00 100 THR A CA 1
ATOM 787 C C . THR A 1 100 ? 14.323 -3.240 -15.107 1.00 87.00 100 THR A C 1
ATOM 789 O O . THR A 1 100 ? 15.268 -3.088 -14.334 1.00 87.00 100 THR A O 1
ATOM 792 N N . GLN A 1 101 ? 13.196 -2.541 -14.990 1.00 89.38 101 GLN A N 1
ATOM 793 C CA . GLN A 1 101 ? 12.969 -1.629 -13.873 1.00 89.38 101 GLN A CA 1
ATOM 794 C C . GLN A 1 101 ? 12.747 -2.411 -12.574 1.00 89.38 101 GLN A C 1
ATOM 796 O O . GLN A 1 101 ? 12.012 -3.406 -12.548 1.00 89.38 101 GLN A O 1
ATOM 801 N N . CYS A 1 102 ? 13.336 -1.933 -11.479 1.00 92.44 102 CYS A N 1
ATOM 802 C CA . CYS A 1 102 ? 13.131 -2.486 -10.148 1.00 92.44 102 CYS A CA 1
ATOM 803 C C . CYS A 1 102 ? 11.632 -2.587 -9.812 1.00 92.44 102 CYS A C 1
ATOM 805 O O . CYS A 1 102 ? 10.874 -1.650 -10.030 1.00 92.44 102 CYS A O 1
ATOM 807 N N . LEU A 1 103 ? 11.197 -3.731 -9.279 1.00 92.62 103 LEU A N 1
ATOM 808 C CA . LEU A 1 103 ? 9.795 -3.992 -8.912 1.00 92.62 103 LEU A CA 1
ATOM 809 C C . LEU A 1 103 ? 9.415 -3.470 -7.519 1.00 92.62 103 LEU A C 1
ATOM 811 O O . LEU A 1 103 ? 8.297 -3.703 -7.070 1.00 92.62 103 LEU A O 1
ATOM 815 N N . LYS A 1 104 ? 10.344 -2.819 -6.811 1.00 93.94 104 LYS A N 1
ATOM 816 C CA . LYS A 1 104 ? 10.108 -2.315 -5.456 1.00 93.94 104 LYS A CA 1
ATOM 817 C C . LYS A 1 104 ? 9.479 -0.919 -5.486 1.00 93.94 104 LYS A C 1
ATOM 819 O O . LYS A 1 104 ? 9.820 -0.133 -6.375 1.00 93.94 104 LYS A O 1
ATOM 824 N N . PRO A 1 105 ? 8.636 -0.588 -4.494 1.00 94.56 105 PRO A N 1
ATOM 825 C CA . PRO A 1 105 ? 8.205 0.783 -4.276 1.00 94.56 105 PRO A CA 1
ATOM 826 C C . PRO A 1 105 ? 9.396 1.674 -3.954 1.00 94.56 105 PRO A C 1
ATOM 828 O O . PRO A 1 105 ? 10.325 1.265 -3.251 1.00 94.56 105 PRO A O 1
ATOM 831 N N . ALA A 1 106 ? 9.385 2.879 -4.508 1.00 94.31 106 ALA A N 1
ATOM 832 C CA . ALA A 1 106 ? 10.325 3.912 -4.136 1.00 94.31 106 ALA A CA 1
ATOM 833 C C . ALA A 1 106 ? 10.078 4.350 -2.684 1.00 94.31 106 ALA A C 1
ATOM 835 O O . ALA A 1 106 ? 8.978 4.208 -2.144 1.00 94.31 106 ALA A O 1
ATOM 836 N N . ILE A 1 107 ? 11.124 4.857 -2.031 1.00 92.12 107 ILE A N 1
ATOM 837 C CA . ILE A 1 107 ? 10.964 5.502 -0.727 1.00 92.12 107 ILE A CA 1
ATOM 838 C C . ILE A 1 107 ? 10.084 6.736 -0.933 1.00 92.12 107 ILE A C 1
ATOM 840 O O . ILE A 1 107 ? 10.249 7.443 -1.923 1.00 92.12 107 ILE A O 1
ATOM 844 N N . TYR A 1 108 ? 9.168 7.006 -0.003 1.00 88.31 108 TYR A N 1
ATOM 845 C CA . TYR A 1 108 ? 8.268 8.151 -0.117 1.00 88.31 108 TYR A CA 1
ATOM 846 C C . TYR A 1 108 ? 9.034 9.462 -0.355 1.00 88.31 108 TYR A C 1
ATOM 848 O O . TYR A 1 108 ? 10.017 9.745 0.333 1.00 88.31 108 TYR A O 1
ATOM 856 N N . GLY A 1 109 ? 8.594 10.228 -1.359 1.00 86.62 109 GLY A N 1
ATOM 857 C CA . GLY A 1 109 ? 9.240 11.470 -1.791 1.00 86.62 109 GLY A CA 1
ATOM 858 C C . GLY A 1 109 ? 10.584 11.289 -2.512 1.00 86.62 109 GLY A C 1
ATOM 859 O O . GLY A 1 109 ? 11.276 12.273 -2.758 1.00 86.62 109 GLY A O 1
ATOM 860 N N . LYS A 1 110 ? 10.992 10.056 -2.840 1.00 91.31 110 LYS A N 1
ATOM 861 C CA . LYS A 1 110 ? 12.231 9.748 -3.570 1.00 91.31 110 LYS A CA 1
ATOM 862 C C . LYS A 1 110 ? 11.918 8.918 -4.812 1.00 91.31 110 LYS A C 1
ATOM 864 O O . LYS A 1 110 ? 10.951 8.173 -4.842 1.00 91.31 110 LYS A O 1
ATOM 869 N N . SER A 1 111 ? 12.811 8.942 -5.799 1.00 92.25 111 SER A N 1
ATOM 870 C CA . SER A 1 111 ? 12.671 8.130 -7.023 1.00 92.25 111 SER A CA 1
ATOM 871 C C . SER A 1 111 ? 13.165 6.683 -6.877 1.00 92.25 111 SER A C 1
ATOM 873 O O . SER A 1 111 ? 12.995 5.858 -7.776 1.00 92.25 111 SER A O 1
ATOM 875 N N . TYR A 1 112 ? 13.818 6.343 -5.761 1.00 93.81 112 TYR A N 1
ATOM 876 C CA . TYR A 1 112 ? 14.505 5.062 -5.587 1.00 93.81 112 TYR A CA 1
ATOM 877 C C . TYR A 1 112 ? 14.087 4.342 -4.306 1.00 9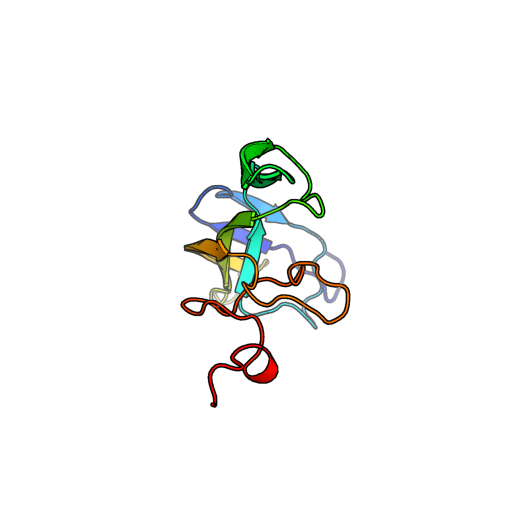3.81 112 TYR A C 1
ATOM 879 O O . TYR A 1 112 ? 13.814 4.966 -3.284 1.00 93.81 112 TYR A O 1
ATOM 887 N N . CYS A 1 113 ? 14.069 3.005 -4.350 1.00 93.12 113 CYS A N 1
ATOM 888 C CA . CYS A 1 113 ? 13.774 2.159 -3.188 1.00 93.12 113 CYS A CA 1
ATOM 889 C C . CYS A 1 113 ? 14.969 1.991 -2.235 1.00 93.12 113 CYS A C 1
ATOM 891 O O . CYS A 1 113 ? 14.826 1.429 -1.154 1.00 93.12 113 CYS A O 1
ATOM 893 N N . SER A 1 114 ? 16.168 2.388 -2.663 1.00 89.19 114 SER A N 1
ATOM 894 C CA . SER A 1 114 ? 17.404 2.295 -1.888 1.00 89.19 114 SER A CA 1
ATOM 895 C C . SER A 1 114 ? 18.408 3.340 -2.365 1.00 89.19 114 SER A C 1
ATOM 897 O O . SER A 1 114 ? 18.399 3.742 -3.528 1.00 89.19 114 SER A O 1
ATOM 899 N N . GLU A 1 115 ? 19.312 3.755 -1.481 1.00 81.38 115 GLU A N 1
ATOM 900 C CA . GLU A 1 115 ? 20.390 4.691 -1.829 1.00 81.38 115 GLU A CA 1
ATOM 901 C C . GLU A 1 115 ? 21.367 4.091 -2.844 1.00 81.38 115 GLU A C 1
ATOM 903 O O . GLU A 1 115 ? 21.851 4.792 -3.724 1.00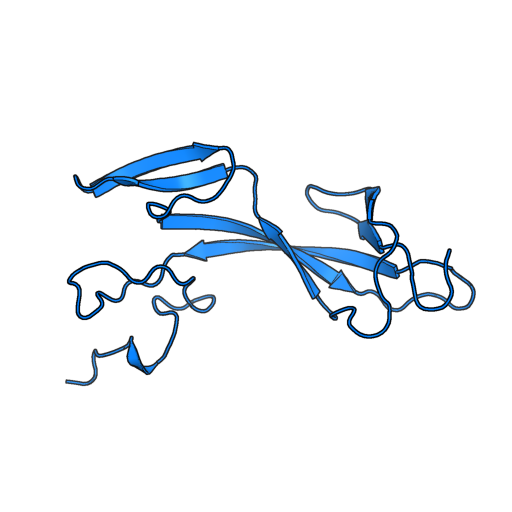 81.38 115 GLU A O 1
ATOM 908 N N . ASN A 1 116 ? 21.566 2.771 -2.807 1.00 80.56 116 ASN A N 1
ATOM 909 C CA . ASN A 1 116 ? 22.406 2.055 -3.771 1.00 80.56 116 ASN A CA 1
ATOM 910 C C . ASN A 1 116 ? 21.861 2.105 -5.205 1.00 80.56 116 ASN A C 1
ATOM 912 O O . ASN A 1 116 ? 22.608 1.865 -6.144 1.00 80.56 116 ASN A O 1
ATOM 916 N N . HIS A 1 117 ? 20.567 2.380 -5.377 1.00 81.19 117 HIS A N 1
ATOM 917 C CA . HIS A 1 117 ? 19.936 2.591 -6.679 1.00 81.19 117 HIS A CA 1
ATOM 918 C C . HIS A 1 117 ? 20.010 4.051 -7.143 1.00 81.19 117 HIS A C 1
ATOM 920 O O . HIS A 1 117 ? 19.822 4.317 -8.327 1.00 81.19 117 HIS A O 1
ATOM 926 N N . ASN A 1 118 ? 20.326 4.981 -6.238 1.00 67.88 118 ASN A N 1
ATOM 927 C CA . ASN A 1 118 ? 20.593 6.379 -6.554 1.00 67.88 118 ASN A CA 1
ATOM 928 C C . ASN A 1 118 ? 22.035 6.546 -7.067 1.00 67.88 118 ASN A C 1
ATOM 930 O O . ASN A 1 118 ? 22.838 7.297 -6.515 1.00 67.88 118 ASN A O 1
ATOM 934 N N . SER A 1 119 ? 22.399 5.789 -8.101 1.00 53.78 119 SER A N 1
ATOM 935 C CA . SER A 1 119 ? 23.743 5.790 -8.684 1.00 53.78 119 SER A CA 1
ATOM 936 C C . SER A 1 119 ? 23.929 6.932 -9.692 1.00 53.78 119 SER A C 1
ATOM 938 O O . SER A 1 119 ? 24.417 6.707 -10.789 1.00 53.78 119 SER A O 1
ATOM 940 N N . ASN A 1 120 ? 23.572 8.159 -9.299 1.00 45.94 120 ASN A N 1
ATOM 941 C CA . ASN A 1 120 ? 24.125 9.394 -9.871 1.00 45.94 120 ASN A CA 1
ATOM 942 C C . ASN A 1 120 ? 25.195 9.969 -8.922 1.00 45.94 120 ASN A C 1
ATOM 944 O O . ASN A 1 120 ? 25.232 11.162 -8.642 1.00 45.94 120 ASN A O 1
ATOM 948 N N . LYS A 1 121 ? 26.063 9.100 -8.390 1.00 41.44 121 LYS A N 1
ATOM 949 C CA . LYS A 1 121 ? 27.397 9.500 -7.927 1.00 41.44 121 LYS A CA 1
ATOM 950 C C . LYS A 1 121 ? 28.388 9.122 -9.031 1.00 41.44 121 LYS A C 1
ATOM 952 O O . LYS A 1 121 ? 29.056 8.096 -8.928 1.00 41.44 121 LYS A O 1
ATOM 957 N N . GLN A 1 122 ? 28.370 9.888 -10.119 1.00 36.91 122 GLN A N 1
ATOM 958 C CA . GLN A 1 122 ? 29.572 10.133 -10.916 1.00 36.91 122 GLN A CA 1
ATOM 959 C C . GLN A 1 122 ? 30.117 11.484 -10.480 1.00 36.91 122 GLN A C 1
ATOM 961 O O . GLN A 1 122 ? 29.278 12.395 -10.295 1.00 36.91 122 GLN A O 1
#

Radius of gyration: 18.3 Å; chains: 1; bounding box: 46×27×55 Å

Foldseek 3Di:
DPPQWAKEAEPDDPQHRDIDGGHGPVPDDQKDKDWDQWFWFADPVRDIDIDGHDDDLRTFKTKMWMWGWDDDDPPDTHTYTYTDDIAMWGFQQAQDPVRHGHSDTPDGPDNHVDVVSVPPPD

Sequence (122 aa):
MTRGYTSITLKGGKKDGEIIDDVSLRKLPDAISFNSECYFAKSNDGNISIMKGSLSSLWHSYSVHIYSKVENKKHESGTIFEFIETRDVERCSAIIKKKTQCLKPAIYGKSYCSENHNSNKQ

pLDDT: mean 88.74, std 10.42, range [36.91, 97.06]

Secondary structure (DSSP, 8-state):
--TTEEEEEEESGGGTT-EEEEEEGGG--SEEEEEEEEEEEE-TTS-EEEEESS--TTEEEEEEEEEEEPPPPTT--SEEEEEEEEEEEEBP-PBPTTSSB--SBPPTTSS-SSGGG-----